Protein AF-A0A7V9T6H8-F1 (afdb_monomer)

Nearest PDB structures (foldseek):
  6h5o-assembly2_B  TM=7.993E-01  e=2.210E-01  Staphylococcus aureus subsp. aureus Mu50

pLDDT: mean 80.35, std 19.21, range [39.03, 97.12]

Secondary structure (DSSP, 8-state):
-------------------------PPPTT----EEE--SSPPSSEEEEEE-GGGTTEEEEEEEEEEEEEEETTEEEEEEEEEEEETTEEEEEEEEEEEETTTTSEEEEEEEEEEE-STT-SS-EEEEE-

Structure (mmCIF,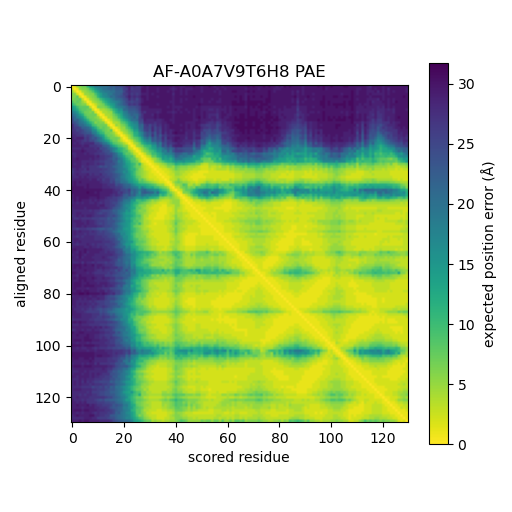 N/CA/C/O backbone):
data_AF-A0A7V9T6H8-F1
#
_entry.id   AF-A0A7V9T6H8-F1
#
loop_
_atom_site.group_PDB
_atom_site.id
_atom_site.type_symbol
_atom_site.label_atom_id
_atom_site.label_alt_id
_atom_site.label_comp_id
_atom_site.label_asym_id
_atom_site.label_entity_id
_atom_site.label_seq_id
_atom_site.pdbx_PDB_ins_code
_atom_site.Cartn_x
_atom_site.Cartn_y
_atom_site.Cartn_z
_atom_site.occupancy
_atom_site.B_iso_or_equiv
_atom_site.auth_seq_id
_atom_site.auth_comp_id
_atom_site.auth_asym_id
_atom_site.auth_atom_id
_atom_site.pdbx_PDB_model_num
ATOM 1 N N . MET A 1 1 ? -50.266 -18.882 73.510 1.00 41.19 1 MET A N 1
ATOM 2 C CA . MET A 1 1 ? -48.790 -18.856 73.596 1.00 41.19 1 MET A CA 1
ATOM 3 C C . MET A 1 1 ? -48.269 -17.953 72.488 1.00 41.19 1 MET A C 1
ATOM 5 O O . MET A 1 1 ? -48.499 -18.241 71.323 1.00 41.19 1 MET A O 1
ATOM 9 N N . HIS A 1 2 ? -47.693 -16.810 72.860 1.00 39.03 2 HIS A N 1
ATOM 10 C CA . HIS A 1 2 ? -47.077 -15.846 71.948 1.00 39.03 2 HIS A CA 1
ATOM 11 C C . HIS A 1 2 ? -45.762 -16.379 71.377 1.00 39.03 2 HIS A C 1
ATOM 13 O O . HIS A 1 2 ? -44.979 -16.962 72.123 1.00 39.03 2 HIS A O 1
ATOM 19 N N . ARG A 1 3 ? -45.488 -16.074 70.103 1.00 41.09 3 ARG A N 1
ATOM 20 C CA . ARG A 1 3 ? -44.135 -15.802 69.599 1.00 41.09 3 ARG A CA 1
ATOM 21 C C . ARG A 1 3 ? -44.217 -15.042 68.271 1.00 41.09 3 ARG A C 1
ATOM 23 O O . ARG A 1 3 ? -44.481 -15.607 67.219 1.00 41.09 3 ARG A O 1
ATOM 30 N N . THR A 1 4 ? -44.033 -13.733 68.374 1.00 43.12 4 THR A N 1
ATOM 31 C CA . THR A 1 4 ? -43.612 -12.819 67.311 1.00 43.12 4 THR A CA 1
ATOM 32 C C . THR A 1 4 ? -42.201 -13.183 66.846 1.00 43.12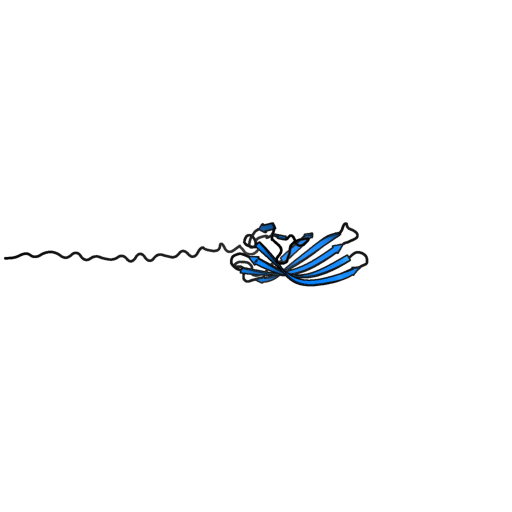 4 THR A C 1
ATOM 34 O O . THR A 1 4 ? -41.350 -13.490 67.680 1.00 43.12 4 THR A O 1
ATOM 37 N N . LEU A 1 5 ? -41.922 -13.098 65.542 1.00 48.53 5 LEU A N 1
ATOM 38 C CA . LEU A 1 5 ? -40.550 -12.998 65.042 1.00 48.53 5 LEU A CA 1
ATOM 39 C C . LEU A 1 5 ? -40.468 -12.110 63.797 1.00 48.53 5 LEU A C 1
ATOM 41 O O . LEU A 1 5 ? -41.348 -12.080 62.941 1.00 48.53 5 LEU A O 1
ATOM 45 N N . THR A 1 6 ? -39.409 -11.319 63.830 1.00 46.09 6 THR A N 1
ATOM 46 C CA . THR A 1 6 ? -39.162 -10.031 63.193 1.00 46.09 6 THR A CA 1
ATOM 47 C C . THR A 1 6 ? -38.742 -10.142 61.725 1.00 46.09 6 THR A C 1
ATOM 49 O O . THR A 1 6 ? -38.120 -11.113 61.308 1.00 46.09 6 THR A O 1
ATOM 52 N N . LYS A 1 7 ? -39.058 -9.084 60.968 1.00 42.53 7 LYS A N 1
ATOM 53 C CA . LYS A 1 7 ? -38.615 -8.773 59.599 1.00 42.53 7 LYS A CA 1
ATOM 54 C C . LYS A 1 7 ? -37.103 -8.953 59.388 1.00 42.53 7 LYS A C 1
ATOM 56 O O . LYS A 1 7 ? -36.316 -8.484 60.204 1.00 42.53 7 LYS A O 1
ATOM 61 N N . ALA A 1 8 ? -36.720 -9.431 58.205 1.00 42.19 8 ALA A N 1
ATOM 62 C CA . ALA A 1 8 ? -35.446 -9.089 57.575 1.00 42.19 8 ALA A CA 1
ATOM 63 C C . ALA A 1 8 ? -35.692 -8.834 56.080 1.00 42.19 8 ALA A C 1
ATOM 65 O O . ALA A 1 8 ? -35.866 -9.757 55.288 1.00 42.19 8 ALA A O 1
ATOM 66 N N . SER A 1 9 ? -35.780 -7.554 55.718 1.00 41.62 9 SER A N 1
ATOM 67 C CA . SER A 1 9 ? -35.850 -7.091 54.334 1.00 41.62 9 SER A CA 1
ATOM 68 C C . SER A 1 9 ? -34.465 -7.210 53.705 1.00 41.62 9 SER A C 1
ATOM 70 O O . SER A 1 9 ? -33.533 -6.539 54.143 1.00 41.62 9 SER A O 1
ATOM 72 N N . ILE A 1 10 ? -34.323 -8.049 52.682 1.00 47.34 10 ILE A N 1
ATOM 73 C CA . ILE A 1 10 ? -33.097 -8.142 51.886 1.00 47.34 10 ILE A CA 1
ATOM 74 C C . ILE A 1 10 ? -33.211 -7.117 50.752 1.00 47.34 10 ILE A C 1
ATOM 76 O O . ILE A 1 10 ? -33.955 -7.311 49.794 1.00 47.34 10 ILE A O 1
ATOM 80 N N . LEU A 1 11 ? -32.495 -6.001 50.884 1.00 43.62 11 LEU A N 1
ATOM 81 C CA . LEU A 1 11 ? -32.243 -5.059 49.794 1.00 43.62 11 LEU A CA 1
ATOM 82 C C . LEU A 1 11 ? -31.169 -5.668 48.879 1.00 43.62 11 LEU A C 1
ATOM 84 O O . LEU A 1 11 ? -29.987 -5.651 49.219 1.00 43.62 11 LEU A O 1
ATOM 88 N N . LEU A 1 12 ? -31.571 -6.221 47.730 1.00 42.50 12 LEU A N 1
ATOM 89 C CA . LEU A 1 12 ? -30.637 -6.542 46.649 1.00 42.50 12 LEU A CA 1
ATOM 90 C C . LEU A 1 12 ? -30.215 -5.232 45.967 1.00 42.50 12 LEU A C 1
ATOM 92 O O . LEU A 1 12 ? -30.968 -4.656 45.185 1.00 42.50 12 LEU A O 1
ATOM 96 N N . PHE A 1 13 ? -28.998 -4.770 46.249 1.00 42.62 13 PHE A N 1
ATOM 97 C CA . PHE A 1 13 ? -28.302 -3.825 45.380 1.00 42.62 13 PHE A CA 1
ATOM 98 C C . PHE A 1 13 ? -27.838 -4.587 44.134 1.00 42.62 13 PHE A C 1
ATOM 100 O O . PHE A 1 13 ? -26.853 -5.321 44.174 1.00 42.62 13 PHE A O 1
ATOM 107 N N . ALA A 1 14 ? -28.565 -4.438 43.026 1.00 50.69 14 ALA A N 1
ATOM 108 C CA . ALA A 1 14 ? -28.077 -4.855 41.720 1.00 50.69 14 ALA A CA 1
ATOM 109 C C . ALA A 1 14 ? -26.946 -3.900 41.309 1.00 50.69 14 ALA A C 1
ATOM 111 O O . ALA A 1 14 ? -27.182 -2.739 40.976 1.00 50.69 14 ALA A O 1
AT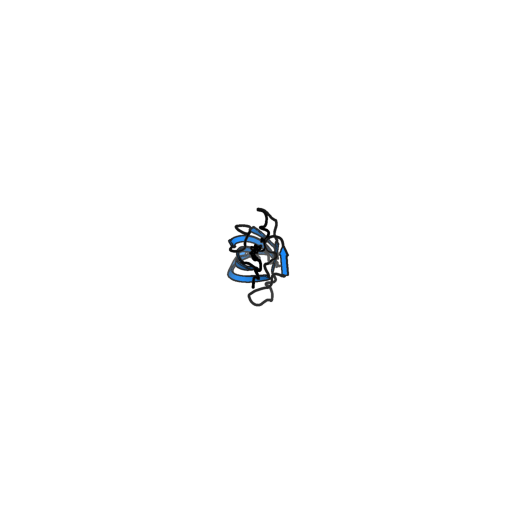OM 112 N N . ALA A 1 15 ? -25.707 -4.379 41.396 1.00 47.44 15 ALA A N 1
ATOM 113 C CA . ALA A 1 15 ? -24.545 -3.689 40.866 1.00 47.44 15 ALA A CA 1
ATOM 114 C C . ALA A 1 15 ? -24.650 -3.660 39.334 1.00 47.44 15 ALA A C 1
ATOM 116 O O . ALA A 1 15 ? -24.484 -4.683 38.671 1.00 47.44 15 ALA A O 1
ATOM 117 N N . SER A 1 16 ? -24.943 -2.490 38.769 1.00 50.06 16 SER A N 1
ATOM 118 C CA . SER A 1 16 ? -24.812 -2.251 37.334 1.00 50.06 16 SER A CA 1
ATOM 119 C C . SER A 1 16 ? -23.336 -2.365 36.961 1.00 50.06 16 SER A C 1
ATOM 121 O O . SER A 1 16 ? -22.547 -1.456 37.216 1.00 50.06 16 SER A O 1
ATOM 123 N N . ALA A 1 17 ? -22.953 -3.499 36.379 1.00 47.72 17 ALA A N 1
ATOM 124 C CA . ALA A 1 17 ? -21.662 -3.654 35.735 1.00 47.72 17 ALA A CA 1
ATOM 125 C C . ALA A 1 17 ? -21.620 -2.715 34.520 1.00 47.72 17 ALA A C 1
ATOM 127 O O . ALA A 1 17 ? -22.199 -3.002 33.473 1.00 47.72 17 ALA A O 1
ATOM 128 N N . LEU A 1 18 ? -20.953 -1.569 34.672 1.00 43.62 18 LEU A N 1
ATOM 129 C CA . LEU A 1 18 ? -20.446 -0.805 33.539 1.00 43.62 18 LEU A CA 1
ATOM 130 C C . LEU A 1 18 ? -19.455 -1.710 32.807 1.00 43.62 18 LEU A C 1
ATOM 132 O O . LEU A 1 18 ? -18.315 -1.881 33.237 1.00 43.62 18 LEU A O 1
ATOM 136 N N . VAL A 1 19 ? -19.901 -2.315 31.710 1.00 51.00 19 VAL A N 1
ATOM 137 C CA . VAL A 1 19 ? -18.997 -2.907 30.729 1.00 51.00 19 VAL A CA 1
ATOM 138 C C . VAL A 1 19 ? -18.248 -1.733 30.109 1.00 51.00 19 VAL A C 1
ATOM 140 O O . VAL A 1 19 ? -18.766 -1.037 29.238 1.00 51.00 19 VAL A O 1
ATOM 143 N N . ALA A 1 20 ? -17.053 -1.454 30.626 1.00 44.69 20 ALA A N 1
ATOM 144 C CA . ALA A 1 20 ? -16.110 -0.567 29.975 1.00 44.69 20 ALA A CA 1
ATOM 145 C C . ALA A 1 20 ? -15.761 -1.209 28.629 1.00 44.69 20 ALA A C 1
ATOM 147 O O . ALA A 1 20 ? -15.004 -2.177 28.569 1.00 44.69 20 ALA A O 1
ATOM 148 N N . LEU A 1 21 ? -16.369 -0.710 27.551 1.00 49.03 21 LEU A N 1
ATOM 149 C CA . LEU A 1 21 ? -15.894 -0.989 26.203 1.00 49.03 21 LEU A CA 1
ATOM 150 C C . LEU A 1 21 ? -14.405 -0.616 26.177 1.00 49.03 21 LEU A C 1
ATOM 152 O O . LEU A 1 21 ? -14.066 0.466 26.670 1.00 49.03 21 LEU A O 1
ATOM 156 N N . PRO A 1 22 ? -13.511 -1.470 25.650 1.00 46.81 22 PRO A N 1
ATOM 157 C CA . PRO A 1 22 ? -12.131 -1.071 25.450 1.00 46.81 22 PRO A CA 1
ATOM 158 C C . PRO A 1 22 ? -12.149 0.164 24.548 1.00 46.81 22 PRO A C 1
ATOM 160 O O . PRO A 1 22 ? -12.527 0.104 23.376 1.00 46.81 22 PRO A O 1
ATOM 163 N N . GLY A 1 23 ? -11.829 1.314 25.144 1.00 40.16 23 GLY A N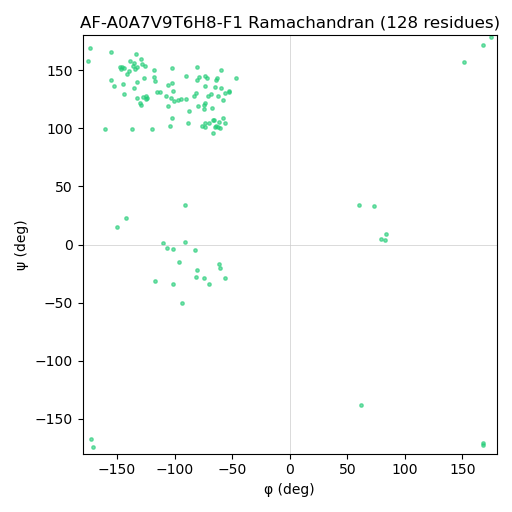 1
ATOM 164 C CA . GLY A 1 23 ? -11.658 2.562 24.429 1.00 40.16 23 GLY A CA 1
ATOM 165 C C . GLY A 1 23 ? -10.519 2.3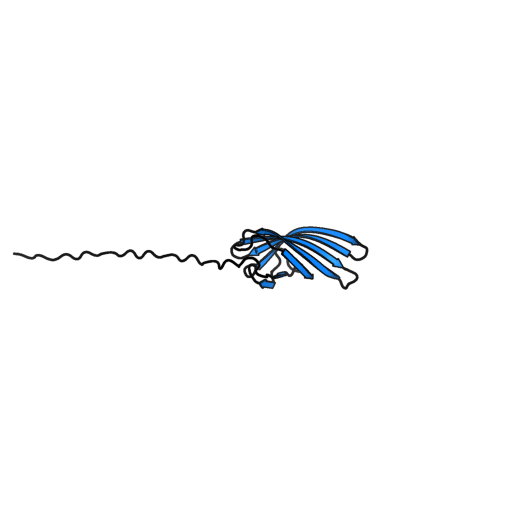51 23.453 1.00 40.16 23 GLY A C 1
ATOM 166 O O . GLY A 1 23 ? -9.361 2.267 23.858 1.00 40.16 23 GLY A O 1
ATOM 167 N N . HIS A 1 24 ? -10.853 2.211 22.175 1.00 50.03 24 HIS A N 1
ATOM 168 C CA . HIS A 1 24 ? -9.857 2.228 21.123 1.00 50.03 24 HIS A CA 1
ATOM 169 C C . HIS A 1 24 ? -9.298 3.645 21.153 1.00 50.03 24 HIS A C 1
ATOM 171 O O . HIS A 1 24 ? -10.015 4.601 20.854 1.00 50.03 24 HIS A O 1
ATOM 177 N N . ALA A 1 25 ? -8.066 3.791 21.642 1.00 52.31 25 ALA A N 1
ATOM 178 C CA . ALA A 1 25 ? -7.374 5.066 21.654 1.00 52.31 25 ALA A CA 1
ATOM 179 C C . ALA A 1 25 ? -7.338 5.580 20.212 1.00 52.31 25 ALA A C 1
ATOM 181 O O . ALA A 1 25 ? -6.630 5.045 19.360 1.00 52.31 25 ALA A O 1
ATOM 182 N N . GLN A 1 26 ? -8.177 6.570 19.930 1.00 56.72 26 GLN A N 1
ATOM 183 C CA . GLN A 1 26 ? -8.339 7.110 18.594 1.00 56.72 26 GLN A CA 1
ATOM 184 C C . GLN A 1 26 ? -7.091 7.935 18.289 1.00 56.72 26 GLN A C 1
ATOM 186 O O . GLN A 1 26 ? -6.735 8.840 19.048 1.00 56.72 26 GLN A O 1
ATOM 191 N N . ALA A 1 27 ? -6.374 7.579 17.224 1.00 59.06 27 ALA A N 1
ATOM 192 C CA . ALA A 1 27 ? -5.172 8.304 16.847 1.00 59.06 27 ALA A CA 1
ATOM 193 C C . ALA A 1 27 ? -5.516 9.773 16.563 1.00 59.06 27 ALA A C 1
ATOM 195 O O . ALA A 1 27 ? -6.494 10.073 15.879 1.00 59.06 27 ALA A O 1
ATOM 196 N N . ALA A 1 28 ? -4.710 10.695 17.093 1.00 60.22 28 ALA A N 1
ATOM 197 C CA . ALA A 1 28 ? -4.896 12.116 16.840 1.00 60.22 28 ALA A CA 1
ATOM 198 C C . ALA A 1 28 ? -4.713 12.417 15.344 1.00 60.22 28 ALA A C 1
ATOM 200 O O . ALA A 1 28 ? -3.837 11.845 14.681 1.00 60.22 28 ALA A O 1
ATOM 201 N N . THR A 1 29 ? -5.507 13.349 14.818 1.00 63.34 29 THR A N 1
ATOM 202 C CA . THR A 1 29 ? -5.383 13.826 13.438 1.00 63.34 29 THR A CA 1
ATOM 203 C C . THR A 1 29 ? -3.946 14.275 13.157 1.00 63.34 29 THR A C 1
ATOM 205 O O . THR A 1 29 ? -3.352 15.021 13.933 1.00 63.34 29 THR A O 1
ATOM 208 N N . GLY A 1 30 ? -3.370 13.811 12.044 1.00 68.06 30 GLY A N 1
ATOM 209 C CA . GLY A 1 30 ? -1.997 14.152 11.650 1.00 68.06 30 GLY A CA 1
ATOM 210 C C . GLY A 1 30 ? -0.896 13.306 12.305 1.00 68.06 30 GLY A C 1
ATOM 211 O O . GLY A 1 30 ? 0.286 13.619 12.143 1.00 68.06 30 GLY A O 1
ATOM 212 N N . THR A 1 31 ? -1.245 12.227 13.013 1.00 79.94 31 THR A N 1
ATOM 213 C CA . THR A 1 31 ? -0.260 11.262 13.527 1.00 79.94 31 THR A CA 1
ATOM 214 C C . THR A 1 31 ? 0.559 10.678 12.375 1.00 79.94 31 THR A C 1
ATOM 216 O O . THR A 1 31 ? 0.015 10.111 11.429 1.00 79.94 31 THR A O 1
ATOM 219 N N . LYS A 1 32 ? 1.890 10.802 12.454 1.00 85.50 32 LYS A N 1
ATOM 220 C CA . LYS A 1 32 ? 2.792 10.177 11.479 1.00 85.50 32 LYS A CA 1
ATOM 221 C C . LYS A 1 32 ? 2.681 8.659 11.577 1.00 85.50 32 LYS A C 1
ATOM 223 O O . LYS A 1 32 ? 2.718 8.107 12.673 1.00 85.50 32 LYS A O 1
ATOM 228 N N . ALA A 1 33 ? 2.611 8.007 10.425 1.00 88.44 33 ALA A N 1
ATOM 229 C CA . ALA A 1 33 ? 2.507 6.563 10.322 1.00 88.44 33 ALA A CA 1
ATOM 230 C C . ALA A 1 33 ? 3.449 6.033 9.241 1.00 88.44 33 ALA A C 1
ATOM 232 O O . ALA A 1 33 ? 3.798 6.732 8.285 1.00 88.44 33 ALA A O 1
ATOM 233 N N . SER A 1 34 ? 3.850 4.783 9.397 1.00 91.00 34 SER A N 1
ATOM 234 C CA . SER A 1 34 ? 4.610 4.029 8.410 1.00 91.00 34 SER A CA 1
ATOM 235 C C . SER A 1 34 ? 4.214 2.566 8.491 1.00 91.00 34 SER A C 1
ATOM 237 O O . SER A 1 34 ? 3.812 2.087 9.549 1.00 91.00 34 SER A O 1
ATOM 239 N N . PHE A 1 35 ? 4.354 1.857 7.381 1.00 91.06 35 PHE A N 1
ATOM 240 C CA . PHE A 1 35 ? 4.275 0.408 7.346 1.00 91.06 35 PHE A CA 1
ATOM 241 C C . PHE A 1 35 ? 5.239 -0.130 6.285 1.00 91.06 35 PHE A C 1
ATOM 243 O O . PHE A 1 35 ? 5.586 0.574 5.334 1.00 91.06 35 PHE A O 1
ATOM 250 N N . VAL A 1 36 ? 5.714 -1.357 6.478 1.00 91.56 36 VAL A N 1
ATOM 251 C CA . VAL A 1 36 ? 6.674 -2.041 5.607 1.00 91.56 36 VAL A CA 1
ATOM 252 C C . VAL A 1 36 ? 6.062 -3.363 5.173 1.00 91.56 36 VAL A C 1
ATOM 254 O O . VAL A 1 36 ? 5.663 -4.160 6.015 1.00 91.56 36 VAL A O 1
ATOM 257 N N . VAL A 1 37 ? 6.011 -3.601 3.866 1.00 88.31 37 VAL A N 1
ATOM 258 C CA . VAL A 1 37 ? 5.420 -4.802 3.260 1.00 88.31 37 VAL A CA 1
ATOM 259 C C . VAL A 1 37 ? 6.510 -5.566 2.523 1.00 88.31 37 VAL A C 1
ATOM 261 O O . VAL A 1 37 ? 7.348 -4.950 1.864 1.00 88.31 37 VAL A O 1
ATOM 264 N N . ASN A 1 38 ? 6.491 -6.897 2.598 1.00 81.44 38 ASN A N 1
ATOM 265 C CA . ASN A 1 38 ? 7.330 -7.735 1.744 1.00 81.44 38 ASN A CA 1
ATOM 266 C C . ASN A 1 38 ? 6.506 -8.366 0.620 1.00 81.44 38 ASN A C 1
ATOM 268 O O . ASN A 1 38 ? 5.824 -9.365 0.840 1.00 81.44 38 ASN A O 1
ATOM 272 N N . THR A 1 39 ? 6.624 -7.801 -0.581 1.00 69.94 39 THR A N 1
ATOM 273 C CA . THR A 1 39 ? 5.891 -8.244 -1.775 1.00 69.94 39 THR A CA 1
ATOM 274 C C . THR A 1 39 ? 6.728 -9.092 -2.737 1.00 69.94 39 THR A C 1
ATOM 276 O O . THR A 1 39 ? 6.200 -9.534 -3.748 1.00 69.94 39 THR A O 1
ATOM 279 N N . GLN A 1 40 ? 8.032 -9.307 -2.494 1.00 58.34 40 GLN A N 1
ATOM 280 C CA . GLN A 1 40 ? 8.900 -9.923 -3.514 1.00 58.34 40 GLN A CA 1
ATOM 281 C C . GLN A 1 40 ? 8.785 -11.452 -3.598 1.00 58.34 40 GLN A C 1
ATOM 283 O O . GLN A 1 40 ? 9.118 -12.004 -4.642 1.00 58.34 40 GLN A O 1
ATOM 288 N N . PHE A 1 41 ? 8.311 -12.140 -2.550 1.00 55.59 41 PHE A N 1
ATOM 289 C CA . PHE A 1 41 ? 8.290 -13.615 -2.506 1.00 55.59 41 PHE A CA 1
ATOM 290 C C . PHE A 1 41 ? 7.149 -14.220 -1.668 1.00 55.59 41 PHE A C 1
ATOM 292 O O . PHE A 1 41 ? 7.211 -15.398 -1.320 1.00 55.59 41 PHE A O 1
ATOM 299 N N . SER A 1 42 ? 6.129 -13.437 -1.311 1.00 60.81 42 SER A N 1
ATOM 300 C CA . SER A 1 42 ? 5.014 -13.923 -0.489 1.00 60.81 42 SER A CA 1
ATOM 301 C C . SER A 1 42 ? 3.784 -14.193 -1.354 1.00 60.81 42 SER A C 1
ATOM 303 O O . SER A 1 42 ? 3.498 -13.386 -2.240 1.00 60.81 42 SER A O 1
ATOM 305 N N . PRO A 1 43 ? 3.038 -15.287 -1.113 1.00 71.69 43 PRO A N 1
ATOM 306 C CA . PRO A 1 43 ? 1.706 -15.432 -1.684 1.00 71.69 43 PRO A CA 1
ATOM 307 C C . PRO A 1 43 ? 0.817 -14.278 -1.206 1.00 71.69 43 PRO A C 1
ATOM 309 O O . PRO A 1 43 ? 1.011 -13.756 -0.110 1.00 71.69 43 PRO A O 1
ATOM 312 N N . ASP A 1 44 ? -0.152 -13.884 -2.025 1.00 80.06 44 ASP A N 1
ATOM 313 C CA . ASP A 1 44 ? -1.197 -12.961 -1.591 1.00 80.06 44 ASP A CA 1
ATOM 314 C C . ASP A 1 44 ? -2.099 -13.665 -0.550 1.00 80.06 44 ASP A C 1
ATOM 316 O O . ASP A 1 44 ? -2.525 -14.800 -0.799 1.00 80.06 44 ASP A O 1
ATOM 320 N N . PRO A 1 45 ? -2.375 -13.057 0.623 1.00 89.19 45 PRO A N 1
ATOM 321 C CA . PRO A 1 45 ? -1.930 -11.736 1.075 1.00 89.19 45 PRO A CA 1
ATOM 322 C C . PRO A 1 45 ? -0.495 -11.705 1.639 1.00 89.19 45 PRO A C 1
ATOM 324 O O . PRO A 1 45 ? -0.074 -12.581 2.396 1.00 89.19 45 PRO A O 1
ATOM 327 N N . SER A 1 46 ? 0.237 -10.628 1.339 1.00 91.19 46 SER A N 1
ATOM 328 C CA . SER A 1 46 ? 1.612 -10.398 1.806 1.00 91.19 46 SER A CA 1
ATOM 329 C C . SER A 1 46 ? 1.666 -9.893 3.258 1.00 91.19 46 SER A C 1
ATOM 331 O O . SER A 1 46 ? 0.831 -9.080 3.655 1.00 91.19 46 SER A O 1
ATOM 333 N N . PRO A 1 47 ? 2.668 -10.283 4.067 1.00 91.81 47 PRO A N 1
ATOM 334 C CA . PRO A 1 47 ? 2.793 -9.812 5.445 1.00 91.81 47 PRO A CA 1
ATOM 335 C C . PRO A 1 47 ? 3.259 -8.348 5.539 1.00 91.81 47 PRO A C 1
ATOM 337 O O . PRO A 1 47 ? 4.118 -7.892 4.771 1.00 91.81 47 PRO A O 1
ATOM 340 N N . ILE A 1 48 ? 2.748 -7.639 6.551 1.00 92.88 48 ILE A N 1
ATOM 341 C CA . ILE A 1 48 ? 3.286 -6.359 7.028 1.00 92.88 48 ILE A CA 1
ATOM 342 C C . ILE A 1 48 ? 4.357 -6.661 8.076 1.00 92.88 48 ILE A C 1
ATOM 344 O O . ILE A 1 48 ? 4.076 -7.209 9.137 1.00 92.88 48 ILE A O 1
ATOM 348 N N . LEU A 1 49 ? 5.604 -6.311 7.772 1.00 92.81 49 LEU A N 1
ATOM 349 C CA . LEU A 1 49 ? 6.767 -6.605 8.615 1.00 92.81 49 LEU A CA 1
ATOM 350 C C . LEU A 1 49 ? 6.936 -5.618 9.771 1.00 92.81 49 LEU A C 1
ATOM 352 O O . LEU A 1 49 ? 7.529 -5.944 10.795 1.00 92.81 49 LEU A O 1
ATOM 356 N N . ALA A 1 50 ? 6.466 -4.391 9.579 1.00 93.75 50 ALA A N 1
ATOM 357 C CA . ALA A 1 50 ? 6.498 -3.344 10.585 1.00 93.75 50 ALA A CA 1
ATOM 358 C C . ALA A 1 50 ? 5.384 -2.349 10.289 1.00 93.75 50 ALA A C 1
ATOM 360 O O . ALA A 1 50 ? 5.164 -2.017 9.126 1.00 93.75 50 ALA A O 1
ATOM 361 N N . ALA A 1 51 ? 4.728 -1.836 11.324 1.00 93.69 51 ALA A N 1
ATOM 362 C CA . ALA A 1 51 ? 3.781 -0.740 11.205 1.00 93.69 51 ALA A CA 1
ATOM 363 C C . ALA A 1 51 ? 3.816 0.143 12.453 1.00 93.69 51 ALA A C 1
ATOM 365 O O . ALA A 1 51 ? 4.144 -0.314 13.547 1.00 93.69 51 ALA A O 1
ATOM 366 N N . THR A 1 52 ? 3.512 1.424 12.280 1.00 92.75 52 THR A N 1
ATOM 367 C CA . THR A 1 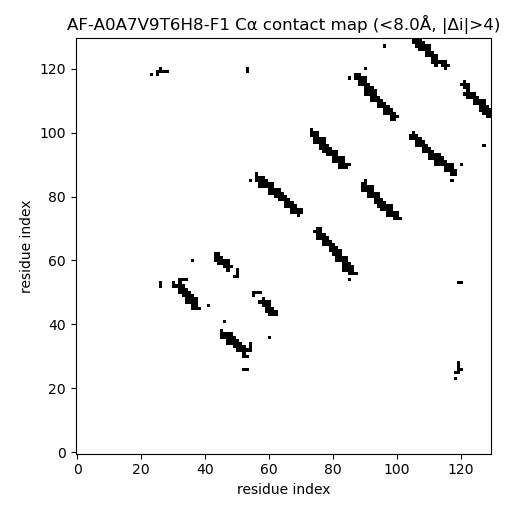52 ? 3.513 2.428 13.348 1.00 92.75 52 THR A CA 1
ATOM 368 C C . THR A 1 52 ? 2.252 3.283 13.297 1.00 92.75 52 THR A C 1
ATOM 370 O O . THR A 1 52 ? 1.542 3.323 12.288 1.00 92.75 52 THR A O 1
ATOM 373 N N . GLY A 1 53 ? 1.979 3.988 14.396 1.00 90.19 53 GLY A N 1
ATOM 374 C CA . GLY A 1 53 ? 0.825 4.876 14.492 1.00 90.19 53 GLY A CA 1
ATOM 375 C C . GLY A 1 53 ? -0.498 4.109 14.348 1.00 90.19 53 GLY A C 1
ATOM 376 O O . GLY A 1 53 ? -0.613 3.020 14.904 1.00 90.19 53 GLY A O 1
ATOM 377 N N . PRO A 1 54 ? -1.481 4.636 13.599 1.00 89.62 54 PRO A N 1
ATOM 378 C CA . PRO A 1 54 ? -2.777 3.984 13.403 1.00 89.62 54 PRO A CA 1
ATOM 379 C C . PRO A 1 54 ? -2.698 2.605 12.732 1.00 89.62 54 PRO A C 1
ATOM 381 O O . PRO A 1 54 ? -3.625 1.816 12.855 1.00 89.62 54 PRO A O 1
ATOM 384 N N . PHE A 1 55 ? -1.604 2.296 12.026 1.00 92.44 55 PHE A N 1
ATOM 385 C CA . PHE A 1 55 ? -1.458 1.040 11.288 1.00 92.44 55 PHE A CA 1
ATOM 386 C C . PHE A 1 55 ? -0.815 -0.090 12.104 1.00 92.44 55 PHE A C 1
ATOM 388 O O . PHE A 1 55 ? -0.606 -1.168 11.559 1.00 92.44 55 PHE A O 1
ATOM 395 N N . THR A 1 56 ? -0.480 0.107 13.385 1.00 93.38 56 THR A N 1
ATOM 396 C CA . THR A 1 56 ? 0.184 -0.918 14.228 1.00 93.38 56 THR A CA 1
ATOM 397 C C . THR A 1 56 ? -0.579 -2.237 14.320 1.00 93.38 56 THR A C 1
ATOM 399 O O . THR A 1 56 ? 0.041 -3.283 14.485 1.00 93.38 56 THR A O 1
ATOM 402 N N . ALA A 1 57 ? -1.906 -2.193 14.199 1.00 92.06 57 ALA A N 1
ATOM 403 C CA . ALA A 1 57 ? -2.775 -3.366 14.196 1.00 92.06 57 ALA A CA 1
ATOM 404 C C . ALA A 1 57 ? -2.870 -4.068 12.825 1.00 92.06 57 ALA A C 1
ATOM 406 O O . ALA A 1 57 ? -3.532 -5.099 12.706 1.00 92.06 57 ALA A O 1
ATOM 407 N N . CYS A 1 58 ? -2.254 -3.516 11.777 1.00 94.50 58 CYS A N 1
ATOM 408 C CA . CYS A 1 58 ? -2.283 -4.071 10.429 1.00 94.50 58 CYS A CA 1
ATOM 409 C C . CYS A 1 58 ? -1.266 -5.199 10.272 1.00 94.50 58 CYS A C 1
ATOM 411 O O . CYS A 1 58 ? -0.090 -5.040 10.593 1.00 94.50 58 CYS A O 1
ATOM 413 N N . THR A 1 59 ? -1.714 -6.336 9.742 1.00 94.62 59 THR A N 1
ATOM 414 C CA . THR A 1 59 ? -0.910 -7.570 9.689 1.00 94.62 59 THR A CA 1
ATOM 415 C C . THR A 1 59 ? -0.617 -8.037 8.272 1.00 94.62 59 THR A C 1
ATOM 417 O O . THR A 1 59 ? 0.446 -8.605 8.020 1.00 94.62 59 THR A O 1
ATOM 420 N N . THR A 1 60 ? -1.524 -7.784 7.328 1.00 94.25 60 THR A N 1
ATOM 421 C CA . THR A 1 60 ? -1.378 -8.238 5.942 1.00 94.25 60 THR A CA 1
ATOM 422 C C . THR A 1 60 ? -1.808 -7.175 4.943 1.00 94.25 60 THR A C 1
ATOM 424 O O . THR A 1 60 ? -2.573 -6.264 5.266 1.00 94.25 60 THR A O 1
ATOM 427 N N . VAL A 1 61 ? -1.303 -7.305 3.721 1.00 94.00 61 VAL A N 1
ATOM 428 C CA . VAL A 1 61 ? -1.675 -6.504 2.560 1.00 94.00 61 VAL A CA 1
ATOM 429 C C . VAL A 1 61 ? -2.118 -7.425 1.440 1.00 94.00 61 VAL A C 1
ATOM 431 O O . VAL A 1 61 ? -1.381 -8.334 1.065 1.00 94.00 61 VAL A O 1
ATOM 434 N N . THR A 1 62 ? -3.300 -7.154 0.904 1.00 93.56 62 THR A N 1
ATOM 435 C CA . THR A 1 62 ? -3.845 -7.810 -0.282 1.00 93.56 62 THR A CA 1
ATOM 436 C C . THR A 1 62 ? -3.674 -6.906 -1.493 1.00 93.56 62 THR A C 1
ATOM 438 O O . THR A 1 62 ? -4.020 -5.720 -1.431 1.00 93.56 62 THR A O 1
ATOM 441 N N . ASP A 1 63 ? -3.171 -7.461 -2.589 1.00 91.06 63 ASP A N 1
ATOM 442 C CA . ASP A 1 63 ? -3.141 -6.782 -3.884 1.00 91.06 63 ASP A CA 1
ATOM 443 C C . ASP A 1 63 ? -4.513 -6.862 -4.562 1.00 91.06 63 ASP A C 1
ATOM 445 O O . ASP A 1 63 ? -5.021 -7.949 -4.822 1.00 91.06 63 ASP A O 1
ATOM 449 N N . LEU A 1 64 ? -5.140 -5.712 -4.839 1.00 91.50 64 LEU A N 1
ATOM 450 C CA . LEU A 1 64 ? -6.472 -5.672 -5.468 1.00 91.50 64 LEU A CA 1
ATOM 451 C C . LEU A 1 64 ? -6.419 -5.490 -6.986 1.00 91.50 64 LEU A C 1
ATOM 453 O O . LEU A 1 64 ? -7.410 -5.711 -7.678 1.00 91.50 64 LEU A O 1
ATOM 457 N N . GLY A 1 65 ? -5.263 -5.087 -7.500 1.00 86.50 65 GLY A N 1
ATOM 458 C CA . GLY A 1 65 ? -5.043 -4.831 -8.910 1.00 86.50 65 GLY A CA 1
ATOM 459 C C . GLY A 1 65 ? -3.966 -3.778 -9.099 1.00 86.50 65 GLY A C 1
ATOM 460 O O . GLY A 1 65 ? -3.694 -2.965 -8.212 1.00 86.50 65 GLY A O 1
ATOM 461 N N . GLY A 1 66 ? -3.344 -3.797 -10.267 1.00 87.81 66 GLY A N 1
ATOM 462 C CA . GLY A 1 66 ? -2.355 -2.805 -10.629 1.00 87.81 66 GLY A CA 1
ATOM 463 C C . GLY A 1 66 ? -1.878 -2.972 -12.057 1.00 87.81 66 GLY A C 1
ATOM 464 O O . GLY A 1 66 ? -1.957 -4.055 -12.634 1.00 87.81 66 GLY A O 1
ATOM 465 N N . ASP A 1 67 ? -1.354 -1.879 -12.584 1.00 90.50 67 ASP A N 1
ATOM 466 C CA . ASP A 1 67 ? -0.816 -1.773 -13.926 1.00 90.50 67 ASP A CA 1
ATOM 467 C C . ASP A 1 67 ? 0.669 -1.438 -13.858 1.00 90.50 67 ASP A C 1
ATOM 469 O O . ASP A 1 67 ? 1.149 -0.771 -12.934 1.00 90.50 67 ASP A O 1
ATOM 473 N N . ALA A 1 68 ? 1.397 -1.895 -14.870 1.00 92.50 68 ALA A N 1
ATOM 474 C CA . ALA A 1 68 ? 2.781 -1.531 -15.104 1.00 92.50 68 ALA A CA 1
ATOM 475 C C . ALA A 1 68 ? 2.904 -0.978 -16.523 1.00 92.50 68 ALA A C 1
ATOM 477 O O . ALA A 1 68 ? 2.519 -1.638 -17.488 1.00 92.50 68 ALA A O 1
ATOM 478 N N . VAL A 1 69 ? 3.438 0.234 -16.644 1.00 94.44 69 VAL A N 1
ATOM 479 C CA . VAL A 1 69 ? 3.602 0.925 -17.924 1.00 94.44 69 VAL A CA 1
ATOM 480 C C . VAL A 1 69 ? 5.043 1.384 -18.070 1.00 94.44 69 VAL A C 1
ATOM 482 O O . VAL A 1 69 ? 5.579 2.091 -17.213 1.00 94.44 69 VAL A O 1
ATOM 485 N N . ASP A 1 70 ? 5.670 1.028 -19.185 1.00 94.31 70 ASP A N 1
ATOM 486 C CA . ASP A 1 70 ? 6.972 1.571 -19.557 1.00 94.31 70 ASP A CA 1
ATOM 487 C C . ASP A 1 70 ? 6.828 3.064 -19.885 1.00 94.31 70 ASP A C 1
ATOM 489 O O . ASP A 1 70 ? 6.115 3.457 -20.807 1.00 94.31 70 ASP A O 1
ATOM 493 N N . THR A 1 71 ? 7.501 3.921 -19.116 1.00 92.75 71 THR A N 1
ATOM 494 C CA . THR A 1 71 ? 7.418 5.392 -19.260 1.00 92.75 71 THR A CA 1
ATOM 495 C C . THR A 1 71 ? 8.700 6.014 -19.809 1.00 92.75 71 THR A C 1
ATOM 497 O O . THR A 1 71 ? 8.796 7.229 -19.972 1.00 92.75 71 THR A O 1
ATOM 500 N N . GLY A 1 72 ? 9.700 5.189 -20.111 1.00 89.31 72 GLY A N 1
ATOM 501 C CA . GLY A 1 72 ? 10.947 5.599 -20.742 1.00 89.31 72 GLY A CA 1
ATOM 502 C C . GLY A 1 72 ? 11.933 4.434 -20.840 1.00 89.31 72 GLY A C 1
ATOM 503 O O . GLY A 1 72 ? 11.653 3.351 -20.331 1.00 89.31 72 GLY A O 1
ATOM 504 N N . PRO A 1 73 ? 13.123 4.647 -21.432 1.00 87.12 73 PRO A N 1
ATOM 505 C CA . PRO A 1 73 ? 14.067 3.567 -21.740 1.00 87.12 73 PRO A CA 1
ATOM 506 C C . PRO A 1 73 ? 14.573 2.787 -20.516 1.00 87.12 73 PRO A C 1
ATOM 508 O O . PRO A 1 73 ? 15.118 1.704 -20.672 1.00 87.12 73 PRO A O 1
ATOM 511 N N . ASN A 1 74 ? 14.422 3.331 -19.306 1.00 90.69 74 ASN A N 1
ATOM 512 C CA . ASN A 1 74 ? 14.836 2.691 -18.056 1.00 90.69 74 ASN A CA 1
ATOM 513 C C . ASN A 1 74 ? 13.841 2.951 -16.916 1.00 90.69 74 ASN A C 1
ATOM 515 O O . ASN A 1 74 ? 14.232 2.906 -15.747 1.00 90.69 74 ASN A O 1
ATOM 519 N N . THR A 1 75 ? 12.586 3.274 -17.235 1.00 92.06 75 THR A N 1
ATOM 520 C CA . THR A 1 75 ? 11.602 3.676 -16.226 1.00 92.06 75 THR A CA 1
ATOM 521 C C . THR A 1 75 ? 10.297 2.930 -16.420 1.00 92.06 75 THR A C 1
ATOM 523 O O . THR A 1 75 ? 9.695 3.012 -17.488 1.00 92.06 75 THR A O 1
ATOM 526 N N . VAL A 1 76 ? 9.828 2.281 -15.357 1.00 93.88 76 VAL A N 1
ATOM 527 C CA . VAL A 1 76 ? 8.511 1.638 -15.307 1.00 93.88 76 VAL A CA 1
ATOM 528 C C . VAL A 1 76 ? 7.671 2.364 -14.267 1.00 93.88 76 VAL A C 1
ATOM 530 O O . VAL A 1 76 ? 8.145 2.627 -13.159 1.00 93.88 76 VAL A O 1
ATOM 533 N N . LEU A 1 77 ? 6.446 2.718 -14.629 1.00 94.31 77 LEU A N 1
ATOM 534 C CA . LEU A 1 77 ? 5.443 3.255 -13.723 1.00 94.31 77 LEU A CA 1
ATOM 535 C C . LEU A 1 77 ? 4.524 2.118 -13.287 1.00 94.31 77 LEU A C 1
ATOM 537 O O . LEU A 1 77 ? 3.929 1.456 -14.128 1.00 94.31 77 LEU A O 1
ATOM 541 N N . PHE A 1 78 ? 4.401 1.927 -11.983 1.00 93.00 78 PHE A N 1
ATOM 542 C CA . PHE A 1 78 ? 3.459 1.016 -11.357 1.00 93.00 78 PHE A CA 1
ATOM 543 C C . PHE A 1 78 ? 2.351 1.821 -10.696 1.00 93.00 78 PHE A C 1
ATOM 545 O O . PHE A 1 78 ? 2.630 2.699 -9.876 1.00 93.00 78 PHE A O 1
ATOM 552 N N . THR A 1 79 ? 1.109 1.491 -11.005 1.00 95.25 79 THR A N 1
ATOM 553 C CA . THR A 1 79 ? -0.075 2.032 -10.332 1.00 95.25 79 THR A CA 1
ATOM 554 C C . THR A 1 79 ? -0.930 0.888 -9.832 1.00 95.25 79 THR A C 1
ATOM 556 O O . THR A 1 79 ? -0.869 -0.206 -10.383 1.00 95.25 79 THR A O 1
ATOM 559 N N . GLY A 1 80 ? -1.720 1.106 -8.792 1.00 94.69 80 GLY A N 1
ATOM 560 C CA . GLY A 1 80 ? -2.636 0.073 -8.330 1.00 94.69 80 GLY A CA 1
ATOM 561 C C . GLY A 1 80 ? -3.237 0.366 -6.975 1.00 94.69 80 GLY A C 1
ATOM 562 O O . GLY A 1 80 ? -3.040 1.443 -6.404 1.00 94.69 80 GLY A O 1
ATOM 563 N N . GLU A 1 81 ? -3.944 -0.631 -6.464 1.00 95.56 81 GLU A N 1
ATOM 564 C CA . GLU A 1 81 ? -4.631 -0.574 -5.186 1.00 95.56 81 GLU A CA 1
ATOM 565 C C . GLU A 1 81 ? -4.233 -1.738 -4.285 1.00 95.56 81 GLU A C 1
ATOM 567 O O . GLU A 1 81 ? -4.027 -2.875 -4.720 1.00 95.56 81 GLU A O 1
ATOM 572 N N . LYS A 1 82 ? -4.131 -1.438 -2.993 1.00 94.19 82 LYS A N 1
ATOM 573 C CA . LYS A 1 82 ? -3.780 -2.395 -1.948 1.00 94.19 82 LYS A CA 1
ATOM 574 C C . LYS A 1 82 ? -4.745 -2.256 -0.785 1.00 94.19 82 LYS A C 1
ATOM 576 O O . LYS A 1 82 ? -5.058 -1.140 -0.370 1.00 94.19 82 LYS A O 1
ATOM 581 N N . ARG A 1 83 ? -5.162 -3.379 -0.204 1.00 95.88 83 ARG A N 1
ATOM 582 C CA . ARG A 1 83 ? -5.944 -3.403 1.037 1.00 95.88 83 ARG A CA 1
ATOM 583 C C . ARG A 1 83 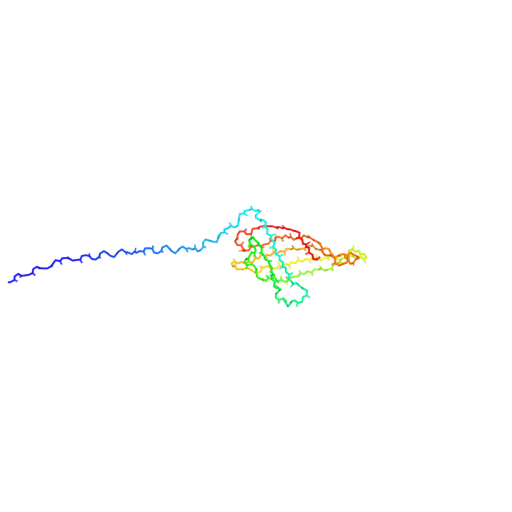? -5.075 -3.851 2.198 1.00 95.88 83 ARG A C 1
ATOM 585 O O . ARG A 1 83 ? -4.580 -4.972 2.192 1.00 95.88 83 ARG A O 1
ATOM 592 N N . LEU A 1 84 ? -4.924 -2.999 3.203 1.00 95.75 84 LEU A N 1
ATOM 593 C CA . LEU A 1 84 ? -4.348 -3.372 4.491 1.00 95.75 84 LEU A CA 1
ATOM 594 C C . LEU A 1 84 ? -5.450 -3.999 5.344 1.00 95.75 84 LEU A C 1
ATOM 596 O O . LEU A 1 84 ? -6.510 -3.394 5.530 1.00 95.75 84 LEU A O 1
ATOM 600 N N . ASN A 1 85 ? -5.185 -5.189 5.876 1.00 95.69 85 ASN A N 1
ATOM 601 C CA . ASN A 1 85 ? -6.060 -5.849 6.837 1.00 95.69 85 ASN A CA 1
ATOM 602 C C . ASN A 1 85 ? -5.501 -5.638 8.243 1.00 95.69 85 ASN A C 1
ATOM 604 O O . ASN A 1 85 ? -4.347 -5.988 8.525 1.00 95.69 85 ASN A O 1
ATOM 608 N N . CYS A 1 86 ? -6.323 -5.062 9.111 1.00 95.31 86 CYS A N 1
ATOM 609 C CA . CYS A 1 86 ? -5.947 -4.663 10.455 1.00 95.31 86 CYS A CA 1
ATOM 610 C C . CYS A 1 86 ? -6.932 -5.225 11.473 1.00 95.31 86 CYS A C 1
ATOM 612 O O . CYS A 1 86 ? -8.086 -5.508 11.149 1.00 95.31 86 CYS A O 1
ATOM 614 N N . ASP A 1 87 ? -6.484 -5.388 12.714 1.00 93.62 87 ASP A N 1
ATOM 615 C CA . ASP A 1 87 ? -7.430 -5.667 13.789 1.00 93.62 87 ASP A CA 1
ATOM 616 C C . ASP A 1 87 ? -8.394 -4.477 13.931 1.00 93.62 87 ASP A C 1
ATOM 618 O O . ASP A 1 87 ? -7.972 -3.319 13.981 1.00 93.62 87 ASP A O 1
ATOM 622 N N . GLY A 1 88 ? -9.695 -4.757 13.907 1.00 88.94 88 GLY A N 1
ATOM 623 C CA . GLY A 1 88 ? -10.743 -3.736 13.955 1.00 88.94 88 GLY A CA 1
ATOM 624 C C . GLY A 1 88 ? -11.060 -3.002 12.642 1.00 88.94 88 GLY A C 1
ATOM 625 O O . GLY A 1 88 ? -11.900 -2.104 12.676 1.00 88.94 88 GLY A O 1
ATOM 626 N N . GLY A 1 89 ? -10.462 -3.352 11.492 1.00 94.75 89 GLY A N 1
ATOM 627 C CA . GLY A 1 89 ? -10.869 -2.758 10.211 1.00 94.75 89 GLY A CA 1
ATOM 628 C C . GLY A 1 89 ? -9.938 -3.002 9.023 1.00 94.75 89 GLY A C 1
ATOM 629 O O . GLY A 1 89 ? -8.993 -3.785 9.064 1.00 94.75 89 GLY A O 1
ATOM 630 N N . THR A 1 90 ? -10.213 -2.305 7.925 1.00 96.81 90 THR A N 1
ATOM 631 C CA . THR A 1 90 ? -9.416 -2.349 6.691 1.00 96.81 90 THR A CA 1
ATOM 632 C C . THR A 1 90 ? -9.135 -0.949 6.169 1.00 96.81 90 THR A C 1
ATOM 634 O O . THR A 1 90 ? -9.916 -0.024 6.407 1.00 96.81 90 THR A O 1
ATOM 637 N N . VAL A 1 91 ? -8.029 -0.802 5.440 1.00 96.62 91 VAL A N 1
ATOM 638 C CA . VAL A 1 91 ? -7.648 0.453 4.781 1.00 96.62 91 VAL A CA 1
ATOM 639 C C . VAL A 1 91 ? -7.339 0.164 3.318 1.00 96.62 91 VAL A C 1
ATOM 641 O O . VAL A 1 91 ? -6.443 -0.626 3.016 1.00 96.62 91 VAL A O 1
ATOM 644 N N . LEU A 1 92 ? -8.083 0.790 2.412 1.00 97.12 92 LEU A N 1
ATOM 645 C CA . LEU A 1 92 ? -7.842 0.751 0.976 1.00 97.12 92 LEU A CA 1
ATOM 646 C C . LEU A 1 92 ? -6.910 1.897 0.588 1.00 97.12 92 LEU A C 1
ATOM 648 O O . LEU A 1 92 ? -7.191 3.065 0.864 1.00 97.12 92 LEU A O 1
ATOM 652 N N . LEU A 1 93 ? -5.807 1.558 -0.066 1.00 95.94 93 LEU A N 1
ATOM 653 C CA . LEU A 1 93 ? -4.811 2.501 -0.547 1.00 95.94 93 LEU A CA 1
ATOM 654 C C . LEU A 1 93 ? -4.712 2.430 -2.065 1.00 95.94 93 LEU A C 1
ATOM 656 O O . LEU A 1 93 ? -4.710 1.331 -2.613 1.00 95.94 93 LEU A O 1
ATOM 660 N N . SER A 1 94 ? -4.491 3.567 -2.718 1.00 96.19 94 SER A N 1
ATOM 661 C CA . SER A 1 94 ? -3.899 3.595 -4.056 1.00 96.19 94 SER A CA 1
ATOM 662 C C . SER A 1 94 ? -2.427 3.975 -3.983 1.00 96.19 94 SER A C 1
ATOM 664 O O . SER A 1 94 ? -1.991 4.677 -3.062 1.00 96.19 94 SER A O 1
ATOM 666 N N . TYR A 1 95 ? -1.642 3.503 -4.947 1.00 94.94 95 TYR A N 1
ATOM 667 C CA . TYR A 1 95 ? -0.237 3.862 -5.079 1.00 94.94 95 TYR A CA 1
ATOM 668 C C . TYR A 1 95 ? 0.133 4.207 -6.520 1.00 94.94 95 TYR A C 1
ATOM 670 O O . TYR A 1 95 ? -0.419 3.669 -7.477 1.00 94.94 95 TYR A O 1
ATOM 678 N N . GLU A 1 96 ? 1.131 5.076 -6.648 1.00 95.69 96 GLU A N 1
ATOM 679 C CA . GLU A 1 96 ? 1.866 5.344 -7.881 1.00 95.69 96 GLU A CA 1
ATOM 680 C C . GLU A 1 96 ? 3.359 5.267 -7.553 1.00 95.69 96 GLU A C 1
ATOM 682 O O . GLU A 1 96 ? 3.847 6.017 -6.704 1.00 95.69 96 GLU A O 1
ATOM 687 N N . ALA A 1 97 ? 4.100 4.385 -8.217 1.00 93.94 97 ALA A N 1
ATOM 688 C CA . ALA A 1 97 ? 5.520 4.170 -7.977 1.00 93.94 97 ALA A CA 1
ATOM 689 C C . ALA A 1 97 ? 6.307 4.067 -9.284 1.00 93.94 97 ALA A C 1
ATOM 691 O O . ALA A 1 97 ? 5.925 3.361 -10.206 1.00 93.94 97 ALA A O 1
ATOM 692 N N . ARG A 1 98 ? 7.446 4.752 -9.361 1.00 93.56 98 ARG A N 1
ATOM 693 C CA . ARG A 1 98 ? 8.381 4.682 -10.486 1.00 93.56 98 ARG A CA 1
ATOM 694 C C . ARG A 1 98 ? 9.575 3.827 -10.103 1.00 93.56 98 ARG A C 1
ATOM 696 O O . ARG A 1 98 ? 10.249 4.111 -9.112 1.00 93.56 98 ARG A O 1
ATOM 703 N N . LEU A 1 99 ? 9.856 2.820 -10.917 1.00 91.44 99 LEU A N 1
ATOM 704 C CA . LEU A 1 99 ? 11.085 2.042 -10.882 1.00 91.44 99 LEU A CA 1
ATOM 705 C C . LEU A 1 99 ? 12.068 2.631 -11.885 1.00 91.44 99 LEU A C 1
ATOM 707 O O . LEU A 1 99 ? 11.753 2.728 -13.068 1.00 91.44 99 LEU A O 1
ATOM 711 N N . ASN A 1 100 ? 13.269 2.975 -11.426 1.00 88.50 100 ASN A N 1
ATOM 712 C CA . ASN A 1 100 ? 14.372 3.341 -12.308 1.00 88.50 100 ASN A CA 1
ATOM 713 C C . ASN A 1 100 ? 15.358 2.170 -12.423 1.00 88.50 100 ASN A C 1
ATOM 715 O O . ASN A 1 100 ? 16.090 1.856 -11.479 1.00 88.50 100 ASN A O 1
ATOM 719 N N . LEU A 1 101 ? 15.379 1.537 -13.595 1.00 84.50 101 LEU A N 1
ATOM 720 C CA . LEU A 1 101 ? 16.218 0.383 -13.914 1.00 84.50 101 LEU A CA 1
ATOM 721 C C . LEU A 1 101 ? 17.704 0.754 -14.011 1.00 84.50 101 LEU A C 1
ATOM 723 O O . LEU A 1 101 ? 18.551 -0.020 -13.570 1.00 84.50 101 LEU A O 1
ATOM 727 N N . ALA A 1 102 ? 18.023 1.959 -14.491 1.00 83.31 102 ALA A N 1
ATOM 728 C CA . ALA A 1 102 ? 19.399 2.445 -14.600 1.00 83.31 102 ALA A CA 1
ATOM 729 C C . ALA A 1 102 ? 19.994 2.841 -13.237 1.00 83.31 102 ALA A C 1
ATOM 731 O O . ALA A 1 102 ? 21.196 2.720 -13.016 1.00 83.31 102 ALA A O 1
ATOM 732 N N . ALA A 1 103 ? 19.158 3.273 -12.289 1.00 77.50 103 ALA A N 1
ATOM 733 C CA . ALA A 1 103 ? 19.577 3.698 -10.952 1.00 77.50 103 ALA A CA 1
ATOM 734 C C . ALA A 1 103 ? 19.580 2.552 -9.920 1.00 77.50 103 ALA A C 1
ATOM 736 O O . ALA A 1 103 ? 19.273 2.772 -8.744 1.00 77.50 103 ALA A O 1
ATOM 737 N N . GLY A 1 104 ? 19.908 1.328 -10.348 1.00 76.12 104 GLY A N 1
ATOM 738 C CA . GLY A 1 104 ? 19.995 0.163 -9.463 1.00 76.12 104 GLY A CA 1
ATOM 739 C C . GLY A 1 104 ? 18.639 -0.366 -8.995 1.00 76.12 104 GLY A C 1
ATOM 740 O O . GLY A 1 104 ? 18.540 -0.853 -7.874 1.00 76.12 104 GLY A O 1
ATOM 741 N N . ARG A 1 105 ? 17.600 -0.261 -9.839 1.00 83.62 105 ARG A N 1
ATOM 742 C CA . ARG A 1 105 ? 16.240 -0.778 -9.582 1.00 83.62 105 ARG A CA 1
ATOM 743 C C . ARG A 1 105 ? 15.566 -0.164 -8.346 1.00 83.62 105 ARG A C 1
ATOM 745 O O . ARG A 1 105 ? 14.789 -0.823 -7.663 1.00 83.62 105 ARG A O 1
ATOM 752 N N . LYS A 1 106 ? 15.846 1.112 -8.068 1.00 86.62 106 LYS A N 1
ATOM 753 C CA . LYS A 1 106 ? 15.199 1.856 -6.978 1.00 86.62 106 LYS A CA 1
ATOM 754 C C . LYS A 1 106 ? 13.765 2.200 -7.343 1.00 86.62 106 LYS A C 1
ATOM 756 O O . LYS A 1 106 ? 13.521 2.699 -8.447 1.00 86.62 106 LYS A O 1
ATOM 761 N N . THR A 1 107 ? 12.859 2.010 -6.389 1.00 89.12 107 THR A N 1
ATOM 762 C CA . THR A 1 107 ? 11.446 2.355 -6.550 1.00 89.12 107 THR A CA 1
ATOM 763 C C . THR A 1 107 ? 11.084 3.514 -5.633 1.00 89.12 107 THR A C 1
ATOM 765 O O . THR A 1 107 ? 11.408 3.508 -4.445 1.00 89.12 107 THR A O 1
ATOM 768 N N . PHE A 1 108 ? 10.415 4.531 -6.166 1.00 92.62 108 PHE A N 1
ATOM 769 C CA . PHE A 1 108 ? 9.933 5.666 -5.382 1.00 92.62 108 PHE A CA 1
ATOM 770 C C . PHE A 1 108 ? 8.566 6.113 -5.869 1.00 92.62 108 PHE A C 1
ATOM 772 O O . PHE A 1 108 ? 8.265 6.051 -7.058 1.00 92.62 108 PHE A O 1
ATOM 779 N N . GLY A 1 109 ? 7.733 6.584 -4.956 1.00 94.50 109 GLY A N 1
ATOM 780 C CA . GLY A 1 109 ? 6.355 6.878 -5.295 1.00 94.50 109 GLY A CA 1
ATOM 781 C C . GLY A 1 109 ? 5.597 7.574 -4.193 1.00 94.50 109 GLY A C 1
ATOM 782 O O . GLY A 1 109 ? 6.178 8.012 -3.195 1.00 94.50 109 GLY A O 1
ATOM 783 N N . ASN A 1 110 ? 4.288 7.623 -4.375 1.00 96.38 110 ASN A N 1
ATOM 784 C CA . ASN A 1 110 ? 3.350 8.069 -3.366 1.00 96.38 110 ASN A CA 1
ATOM 785 C C . ASN A 1 110 ? 2.240 7.034 -3.201 1.00 96.38 110 ASN A C 1
ATOM 787 O O . ASN A 1 110 ? 1.989 6.217 -4.087 1.00 96.38 110 ASN A O 1
ATOM 791 N N . TRP A 1 111 ? 1.575 7.095 -2.060 1.00 95.62 111 TRP A N 1
ATOM 792 C CA . TRP A 1 111 ? 0.345 6.366 -1.796 1.00 95.62 111 TRP A CA 1
ATOM 793 C C . TRP A 1 111 ? -0.659 7.291 -1.113 1.00 95.62 111 TRP A C 1
ATOM 795 O O . TRP A 1 111 ? -0.262 8.266 -0.465 1.00 95.62 111 TRP A O 1
ATOM 805 N N . THR A 1 112 ? -1.944 6.981 -1.242 1.00 96.25 112 THR A N 1
ATOM 806 C CA . THR A 1 112 ? -3.030 7.685 -0.553 1.00 96.25 112 THR A CA 1
ATOM 807 C C . THR A 1 112 ? -4.074 6.697 -0.056 1.00 96.25 112 THR A C 1
ATOM 809 O O . THR A 1 112 ? -4.281 5.655 -0.672 1.00 96.25 112 THR A O 1
ATOM 812 N N . VAL A 1 113 ? -4.730 7.021 1.056 1.00 95.62 113 VAL A N 1
ATOM 813 C CA . VAL A 1 113 ? -5.944 6.334 1.50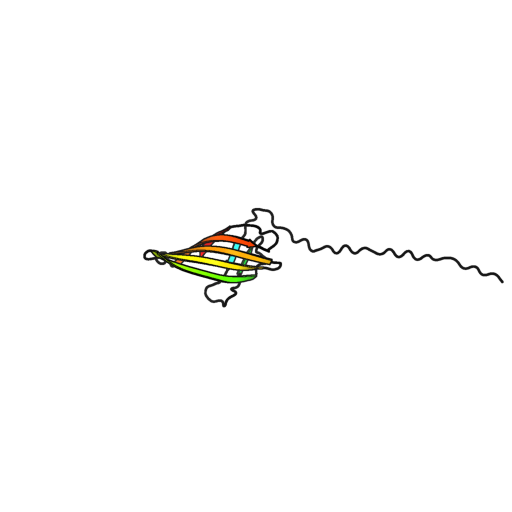7 1.00 95.62 113 VAL A CA 1
ATOM 814 C C . VAL A 1 113 ? -7.076 6.726 0.567 1.00 95.62 113 VAL A C 1
ATOM 816 O O . VAL A 1 113 ? -7.291 7.917 0.338 1.00 95.62 113 VAL A O 1
ATOM 819 N N . LEU A 1 114 ? -7.766 5.728 0.024 1.00 95.69 114 LEU A N 1
ATOM 820 C CA . LEU A 1 114 ? -9.005 5.906 -0.731 1.00 95.69 114 LEU A CA 1
ATOM 821 C C . LEU A 1 114 ? -10.215 5.748 0.188 1.00 95.69 114 LEU A C 1
ATOM 823 O O . LEU A 1 114 ? -11.083 6.612 0.232 1.00 95.69 114 LEU A O 1
ATOM 827 N N . GLU A 1 115 ? -10.236 4.652 0.947 1.00 95.38 115 GLU A N 1
ATOM 828 C CA . GLU A 1 115 ? -11.320 4.294 1.858 1.00 95.38 115 GLU A CA 1
ATOM 829 C C . GLU A 1 115 ? -10.746 3.621 3.103 1.00 95.38 115 GLU A C 1
ATOM 831 O O . GLU A 1 115 ? -9.692 2.982 3.061 1.00 95.38 115 GLU A O 1
ATOM 836 N N . SER A 1 116 ? -11.440 3.741 4.230 1.00 95.31 116 SER A N 1
ATOM 837 C CA . SER A 1 116 ? -11.016 3.108 5.471 1.00 95.31 116 SER A CA 1
ATOM 838 C C . SER A 1 116 ? -12.204 2.809 6.369 1.00 95.31 116 SER A C 1
ATOM 840 O O . SER A 1 116 ? -13.097 3.632 6.557 1.00 95.31 116 SER A O 1
ATOM 842 N N . THR A 1 117 ? -12.180 1.615 6.947 1.00 95.50 117 THR A N 1
ATOM 843 C CA . THR A 1 117 ? -13.054 1.202 8.053 1.00 95.50 117 THR A CA 1
ATOM 844 C C . THR A 1 117 ? -12.286 1.127 9.372 1.00 95.50 117 THR A C 1
ATOM 846 O O . THR A 1 117 ? -12.881 0.847 10.407 1.00 95.50 117 THR A O 1
ATOM 849 N N . LEU A 1 118 ? -10.970 1.372 9.349 1.00 92.06 118 LEU A N 1
ATOM 850 C CA . LEU A 1 118 ? -10.118 1.361 10.530 1.00 92.06 118 LEU A CA 1
ATOM 851 C C . LEU A 1 118 ? -10.373 2.623 11.376 1.00 92.06 118 LEU A C 1
ATOM 853 O O . LEU A 1 118 ? -10.154 3.737 10.884 1.00 92.06 118 LEU A O 1
ATOM 857 N N . PRO A 1 119 ? -10.799 2.489 12.647 1.00 87.69 119 PRO A N 1
ATOM 858 C CA . PRO A 1 119 ? -11.065 3.641 13.499 1.00 87.69 119 PRO A CA 1
ATOM 859 C C . PRO A 1 119 ? -9.852 4.573 13.622 1.00 87.69 119 PRO A C 1
ATOM 861 O O . PRO A 1 119 ? -8.739 4.140 13.917 1.00 87.69 119 PRO A O 1
ATOM 864 N N . GLY A 1 120 ? -10.069 5.874 13.417 1.00 84.31 120 GLY A N 1
ATOM 865 C CA . GLY A 1 120 ? -9.007 6.885 13.487 1.00 84.31 120 GLY A CA 1
ATOM 866 C C . GLY A 1 120 ? -8.174 7.042 12.209 1.00 84.31 120 GLY A C 1
ATOM 867 O O . GLY A 1 120 ? -7.246 7.851 12.198 1.00 84.31 120 GLY A O 1
ATOM 868 N N . VAL A 1 121 ? -8.507 6.327 11.130 1.00 87.75 121 VAL A N 1
ATOM 869 C CA . VAL A 1 121 ? -7.946 6.548 9.791 1.00 87.75 121 VAL A CA 1
ATOM 870 C C . VAL A 1 121 ? -9.084 6.904 8.844 1.00 87.75 121 VAL A C 1
ATOM 872 O O . VAL A 1 121 ? -9.784 6.023 8.371 1.00 87.75 121 VAL A O 1
ATOM 875 N N . GLU A 1 122 ? -9.271 8.193 8.566 1.00 86.56 122 GLU A N 1
ATOM 876 C CA . GLU A 1 122 ? -10.288 8.675 7.610 1.00 86.56 122 GLU A CA 1
ATOM 877 C C . GLU A 1 122 ? -9.674 9.037 6.253 1.00 86.56 122 GLU A C 1
ATOM 879 O O . GLU A 1 122 ? -10.279 8.838 5.206 1.00 86.56 122 GLU A O 1
ATOM 884 N N . ALA A 1 123 ? -8.446 9.554 6.273 1.00 88.69 123 ALA A N 1
ATOM 885 C CA . ALA A 1 123 ? -7.673 9.928 5.101 1.00 88.69 123 ALA A CA 1
ATOM 886 C C . ALA A 1 123 ? -6.179 9.880 5.440 1.00 88.69 123 ALA A C 1
ATOM 888 O O . ALA A 1 123 ? -5.781 9.847 6.608 1.00 88.69 123 ALA A O 1
ATOM 889 N N . GLY A 1 124 ? -5.331 9.911 4.419 1.00 90.38 124 GLY A N 1
ATOM 890 C CA . GLY A 1 124 ? -3.890 9.951 4.609 1.00 90.38 124 GLY A CA 1
ATOM 891 C C . GLY A 1 124 ? -3.145 9.683 3.319 1.00 90.38 124 GLY A C 1
ATOM 892 O O . GLY A 1 124 ? -3.728 9.303 2.311 1.00 90.38 124 GLY A O 1
ATOM 893 N N . GLY A 1 125 ? -1.839 9.868 3.361 1.00 92.12 125 GLY A N 1
ATOM 894 C CA . GLY A 1 125 ? -0.974 9.562 2.241 1.00 92.12 125 GLY A CA 1
ATOM 895 C C . GLY A 1 125 ? 0.478 9.722 2.633 1.00 92.12 125 GLY A C 1
ATOM 896 O O . GLY A 1 125 ? 0.810 10.241 3.704 1.00 92.12 125 GLY A O 1
ATOM 897 N N . GLY A 1 126 ? 1.360 9.262 1.764 1.00 93.62 126 GLY A N 1
ATOM 898 C CA . GLY A 1 126 ? 2.775 9.284 2.065 1.00 93.62 126 GLY A CA 1
ATOM 899 C C . GLY A 1 126 ? 3.641 8.921 0.883 1.00 93.62 126 GLY A C 1
ATOM 900 O O . GLY A 1 126 ? 3.181 8.744 -0.243 1.00 93.62 126 GLY A O 1
ATOM 901 N N . ARG A 1 1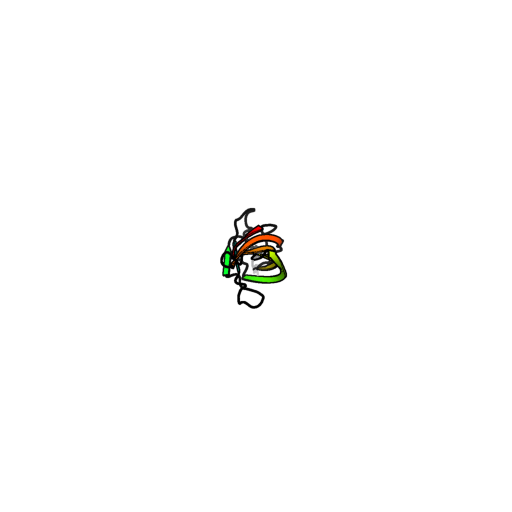27 ? 4.936 8.822 1.170 1.00 96.06 127 ARG A N 1
ATOM 902 C CA . ARG A 1 127 ? 5.941 8.400 0.202 1.00 96.06 127 ARG A CA 1
ATOM 903 C C . ARG A 1 127 ? 6.112 6.892 0.236 1.00 96.06 127 ARG A C 1
ATOM 905 O O . ARG A 1 127 ? 6.083 6.277 1.300 1.00 96.06 127 ARG A O 1
ATOM 912 N N . LEU A 1 128 ? 6.360 6.337 -0.938 1.00 91.50 128 LEU A N 1
ATOM 913 C CA . LEU A 1 128 ? 6.719 4.948 -1.167 1.00 91.50 128 LEU A CA 1
ATOM 914 C C . LEU A 1 128 ? 8.209 4.884 -1.511 1.00 91.50 128 LEU A C 1
ATOM 916 O O . LEU A 1 128 ? 8.712 5.720 -2.267 1.00 91.50 128 LEU A O 1
ATOM 920 N N . LYS A 1 129 ? 8.917 3.910 -0.940 1.00 90.81 129 LYS A N 1
ATOM 921 C CA . LYS A 1 129 ? 10.329 3.649 -1.219 1.00 90.81 129 LYS A CA 1
ATOM 922 C C . LYS A 1 129 ? 10.580 2.144 -1.189 1.00 90.81 129 LYS A C 1
ATOM 924 O O . LYS A 1 129 ? 10.203 1.500 -0.212 1.00 90.81 129 LYS A O 1
ATOM 929 N N . GLY A 1 130 ? 11.224 1.633 -2.235 1.00 85.00 130 GLY A N 1
ATOM 930 C CA . GLY A 1 130 ? 11.643 0.240 -2.394 1.00 85.00 130 GLY A CA 1
ATOM 931 C C . GLY A 1 130 ? 13.064 0.128 -2.917 1.00 85.00 130 GLY A C 1
ATOM 932 O O . GLY A 1 130 ? 13.541 1.095 -3.565 1.00 85.00 130 GLY A O 1
#

Mean predicted aligned error: 11.81 Å

Foldseek 3Di:
DDDDDDDDDDDDPPPPPPPPDPPPPQFDPPDDKDWAWDDPDDDPFTFTPDIDGLCRQWTTKGFPDWDWDDPDPFKIKIWGWIWTDGVQWIWIKIWIWMFGRVVVRKIKTKMKTPCIRRGNPGIDMDMDTD

Sequence (130 aa):
MHRTLTKASILLFAASALVALPGHAQAATGTKASFVVNTQFSPDPSPILAATGPFTACTTVTDLGGDAVDTGPNTVLFTGEKRLNCDGGTVLLSYEARLNLAAGRKTFGNWTVLESTLPGVEAGGGRLKG

Solvent-accessible surface area (backbone atoms only — not comparable to full-atom values): 7712 Å² total; per-residue (Å²): 135,90,81,89,85,79,90,81,86,82,81,80,79,81,78,80,78,77,77,76,70,83,76,73,81,63,49,61,90,84,64,72,64,51,71,42,71,50,74,89,86,48,64,86,61,19,50,41,81,45,46,32,60,85,43,52,55,36,49,33,35,35,80,76,48,69,53,79,43,79,76,51,101,44,30,38,38,37,37,36,36,38,35,38,41,30,73,80,31,36,38,35,29,39,40,43,33,38,33,30,57,81,70,77,59,36,30,42,34,39,36,34,49,76,46,50,60,29,80,64,42,81,66,54,67,50,78,42,78,89

Radius of gyration: 26.71 Å; Cα contacts (8 Å, |Δi|>4): 254; chains: 1; bounding box: 69×33×95 Å